Protein AF-A0A6J1R2E7-F1 (afdb_monomer_lite)

Organism: NCBI:txid300111

Radius of gyration: 24.72 Å; chains: 1; bounding box: 49×36×79 Å

Sequence (162 aa):
MMVRMIGDEFLMEERDRKYYAVFDTAPTGHTLRLLSFPQVVEKELGKLMRLKMKISPFITQISSLLGLTDFNVDTFFNKMEEMLAVIRQVNEQFRNPQQMTFICVCIAEFLSLYETERLVQELTKYGIDTHNIIVNLLLFLKEGDTSCRLCLARHKIQDKYI

InterPro domains:
  IPR016300 Arsenical pump ATPase, ArsA/GET3 [PTHR10803] (20-162)
  IPR025723 ArsA/GET3, Anion-transporting ATPase-like domain [PF02374] (20-162)
  IPR027417 P-loop containing nucleoside triphosphate hydrolase [G3DSA:3.40.50.300] (3-162)
  IPR027417 P-loop containing nucleoside triphosphate hydrolase [SSF52540] (13-159)

Secondary structure (DSSP, 8-state):
--EEEEES-----SSS----EEEEE--HHHHHHHHHHHHHHHHHHHHHHHHHHHHHHHHHHHHHHHT-TT--HHHHHHHHHHHHHHHHHHHHHHH-TTTEEEEEEEESSHHHHHHHHHHHHHHHHHT----EEEEESPPPPPTT--S-HHHHHHHHHHHTT-

Structure (mmCIF, N/CA/C/O backbone):
data_AF-A0A6J1R2E7-F1
#
_entry.id   AF-A0A6J1R2E7-F1
#
loop_
_atom_site.group_PDB
_atom_site.id
_atom_site.type_symbol
_atom_site.label_atom_id
_atom_site.label_alt_id
_atom_site.label_comp_id
_atom_site.label_asym_id
_atom_site.label_entity_id
_atom_site.label_seq_id
_atom_site.pdbx_PDB_ins_code
_atom_site.Cartn_x
_atom_site.Cartn_y
_atom_site.Cartn_z
_atom_site.occupancy
_atom_site.B_iso_or_equiv
_atom_site.auth_seq_id
_atom_site.auth_comp_id
_atom_site.auth_asym_id
_atom_site.auth_atom_id
_atom_site.pdbx_PDB_model_num
ATOM 1 N N . MET A 1 1 ? 4.291 8.103 -9.315 1.00 47.12 1 MET A N 1
ATOM 2 C CA . MET A 1 1 ? 4.084 6.812 -8.633 1.00 47.12 1 MET A CA 1
ATOM 3 C C . MET A 1 1 ? 2.611 6.715 -8.283 1.00 47.12 1 MET A C 1
ATOM 5 O O . MET A 1 1 ? 2.115 7.588 -7.582 1.00 47.12 1 MET A O 1
ATOM 9 N N . MET A 1 2 ? 1.912 5.757 -8.880 1.00 47.69 2 MET A N 1
ATOM 10 C CA . MET A 1 2 ? 0.481 5.519 -8.667 1.00 47.69 2 MET A CA 1
ATOM 11 C C . MET A 1 2 ? 0.379 4.255 -7.823 1.00 47.69 2 MET A C 1
ATOM 13 O O . MET A 1 2 ? 1.191 3.352 -7.987 1.00 47.69 2 MET A O 1
ATOM 17 N N . VAL A 1 3 ? -0.533 4.198 -6.870 1.00 53.06 3 VAL A N 1
ATOM 18 C CA . VAL A 1 3 ? -0.539 3.123 -5.879 1.00 53.06 3 VAL A CA 1
ATOM 19 C C . VAL A 1 3 ? -1.946 2.567 -5.811 1.00 53.06 3 VAL A C 1
ATOM 21 O O . VAL A 1 3 ? -2.872 3.314 -5.499 1.00 53.06 3 VAL A O 1
ATOM 24 N N . ARG A 1 4 ? -2.106 1.275 -6.123 1.00 54.06 4 ARG A N 1
ATOM 25 C CA . ARG A 1 4 ? -3.419 0.633 -6.211 1.00 54.06 4 ARG A CA 1
ATOM 26 C C . ARG A 1 4 ? -3.596 -0.399 -5.108 1.00 54.06 4 ARG A C 1
ATOM 28 O O . ARG A 1 4 ? -2.792 -1.312 -4.950 1.00 54.06 4 ARG A O 1
ATOM 35 N N . MET A 1 5 ? -4.685 -0.253 -4.374 1.00 55.66 5 MET A N 1
ATOM 36 C CA . MET A 1 5 ? -5.155 -1.200 -3.375 1.00 55.66 5 MET A CA 1
ATOM 37 C C . MET A 1 5 ? -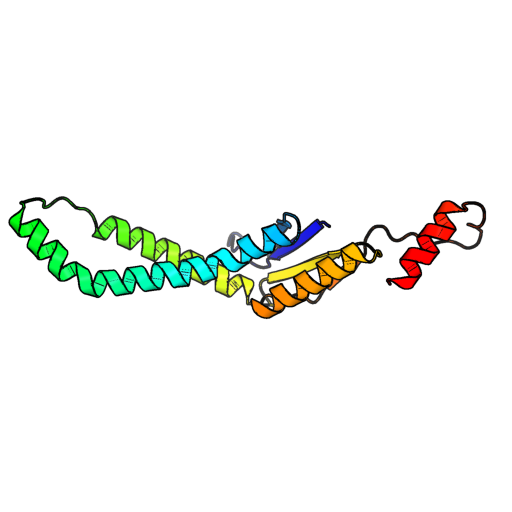6.242 -2.060 -4.014 1.00 55.66 5 MET A C 1
ATOM 39 O O . MET A 1 5 ? -7.155 -1.509 -4.629 1.00 55.66 5 MET A O 1
ATOM 43 N N . ILE A 1 6 ? -6.174 -3.380 -3.874 1.00 56.22 6 ILE A N 1
ATOM 44 C CA . ILE A 1 6 ? -7.275 -4.265 -4.265 1.00 56.22 6 ILE A CA 1
ATOM 45 C C . ILE A 1 6 ? -7.851 -4.867 -2.984 1.00 56.22 6 ILE A C 1
ATOM 47 O O . ILE A 1 6 ? -7.145 -5.557 -2.253 1.00 56.22 6 ILE A O 1
ATOM 51 N N . GLY A 1 7 ? -9.115 -4.557 -2.700 1.00 53.47 7 GLY A N 1
ATOM 52 C CA . GLY A 1 7 ? -9.905 -5.188 -1.644 1.00 53.47 7 GLY A CA 1
ATOM 53 C C . GLY A 1 7 ? -10.850 -6.234 -2.243 1.00 53.47 7 GLY A C 1
ATOM 54 O O . GLY A 1 7 ? -11.539 -5.954 -3.225 1.00 53.47 7 GLY A O 1
ATOM 55 N N . ASP A 1 8 ? -10.860 -7.426 -1.659 1.00 44.56 8 ASP A N 1
ATOM 56 C CA . ASP A 1 8 ? -11.649 -8.607 -2.036 1.00 44.56 8 ASP A CA 1
ATOM 57 C C . ASP A 1 8 ? -13.083 -8.555 -1.480 1.00 44.56 8 ASP A C 1
ATOM 59 O O . ASP A 1 8 ? -13.986 -9.119 -2.080 1.00 44.56 8 ASP A O 1
ATOM 63 N N . GLU A 1 9 ? -13.365 -7.836 -0.386 1.00 45.44 9 GLU A N 1
ATOM 64 C CA . GLU A 1 9 ? -14.704 -7.907 0.223 1.00 45.44 9 GLU A CA 1
ATOM 65 C C . GLU A 1 9 ? -15.277 -6.549 0.634 1.00 45.44 9 GLU A C 1
ATOM 67 O O . GLU A 1 9 ? -15.155 -6.094 1.771 1.00 45.44 9 GLU A O 1
ATOM 72 N N . PHE A 1 10 ? -16.018 -5.937 -0.292 1.00 43.53 10 PHE A N 1
ATOM 73 C CA . PHE A 1 10 ? -17.200 -5.163 0.079 1.00 43.53 10 PHE A CA 1
ATOM 74 C C . PHE A 1 10 ? -18.397 -6.113 -0.050 1.00 43.53 10 PHE A C 1
ATOM 76 O O . PHE A 1 10 ? -18.877 -6.366 -1.155 1.00 43.53 10 PHE A O 1
ATOM 83 N N . LEU A 1 11 ? -18.842 -6.693 1.068 1.00 39.34 11 LEU A N 1
ATOM 84 C CA . LEU A 1 11 ? -20.030 -7.550 1.125 1.00 39.34 11 LEU A CA 1
ATOM 85 C C . LEU A 1 11 ? -21.286 -6.716 0.818 1.00 39.34 11 LEU A C 1
ATOM 87 O O . LEU A 1 11 ? -21.959 -6.210 1.710 1.00 39.34 11 LEU A O 1
ATOM 91 N N . MET A 1 12 ? -21.596 -6.558 -0.466 1.00 40.69 12 MET A N 1
ATOM 92 C CA . MET A 1 12 ? -22.953 -6.304 -0.939 1.00 40.69 12 MET A CA 1
ATOM 93 C C . MET A 1 12 ? -23.553 -7.674 -1.242 1.00 40.69 12 MET A C 1
ATOM 95 O O . MET A 1 12 ? -23.411 -8.206 -2.342 1.00 40.69 12 MET A O 1
ATOM 99 N N . GLU A 1 13 ? -24.155 -8.285 -0.224 1.00 42.19 13 GLU A N 1
ATOM 100 C CA . GLU A 1 13 ? -24.816 -9.587 -0.315 1.00 42.19 13 GLU A CA 1
ATOM 101 C C . GLU A 1 13 ? -26.181 -9.436 -1.010 1.00 42.19 13 GLU A C 1
ATOM 103 O O . GLU A 1 13 ? -27.245 -9.632 -0.437 1.00 42.19 13 GLU A O 1
ATOM 108 N N . GLU A 1 14 ? -26.151 -9.060 -2.286 1.00 46.69 14 GLU A N 1
ATOM 109 C CA . GLU A 1 14 ? -27.268 -9.239 -3.204 1.00 46.69 14 GLU A CA 1
ATOM 110 C C . GLU A 1 14 ? -26.770 -10.073 -4.390 1.00 46.69 14 GLU A C 1
ATOM 112 O O . GLU A 1 14 ? -26.211 -9.559 -5.355 1.00 46.69 14 GLU A O 1
ATOM 117 N N . ARG A 1 15 ? -27.060 -11.383 -4.329 1.00 49.09 15 ARG A N 1
ATOM 118 C CA . ARG A 1 15 ? -26.990 -12.361 -5.437 1.00 49.09 15 ARG A CA 1
ATOM 119 C C . ARG A 1 15 ? -25.594 -12.883 -5.804 1.00 49.09 15 ARG A C 1
ATOM 121 O O . ARG A 1 15 ? -25.074 -12.508 -6.845 1.00 49.09 15 ARG A O 1
ATOM 128 N N . ASP A 1 16 ? -25.057 -13.823 -5.022 1.00 59.75 16 ASP A N 1
ATOM 129 C CA . ASP A 1 16 ? -24.109 -14.887 -5.449 1.00 59.75 16 ASP A CA 1
ATOM 130 C C . ASP A 1 16 ? -22.945 -14.463 -6.388 1.00 59.75 16 ASP A C 1
ATOM 132 O O . ASP A 1 16 ? -22.463 -15.224 -7.228 1.00 59.75 16 ASP A O 1
ATOM 136 N N . ARG A 1 17 ? -22.504 -13.204 -6.294 1.00 58.09 17 ARG A N 1
ATOM 137 C CA . ARG A 1 17 ? -21.493 -12.577 -7.149 1.00 58.09 17 ARG A CA 1
ATOM 138 C C . ARG A 1 17 ? -20.426 -11.980 -6.252 1.00 58.09 17 ARG A C 1
ATOM 140 O O . ARG A 1 17 ? -20.728 -11.191 -5.363 1.00 58.09 17 ARG A O 1
ATOM 147 N N . LYS A 1 18 ? -19.173 -12.346 -6.509 1.00 62.03 18 LYS A N 1
ATOM 148 C CA . LYS A 1 18 ? -18.010 -11.732 -5.865 1.00 62.03 18 LYS A CA 1
ATOM 149 C C . LYS A 1 18 ? -17.700 -10.408 -6.557 1.00 62.03 18 LYS A C 1
ATOM 151 O O . LYS A 1 18 ? -17.580 -10.372 -7.784 1.00 62.03 18 LYS A O 1
ATOM 156 N N . TYR A 1 19 ? -17.583 -9.338 -5.780 1.00 69.31 19 TYR A N 1
ATOM 157 C CA . TYR A 1 19 ? -17.246 -8.003 -6.265 1.00 69.31 19 TYR A CA 1
ATOM 158 C C . TYR A 1 19 ? -15.899 -7.580 -5.690 1.00 69.31 19 TYR A C 1
ATOM 160 O O . TYR A 1 19 ? -15.711 -7.609 -4.481 1.00 69.31 19 TYR A O 1
ATOM 168 N N . TYR A 1 20 ? -14.997 -7.136 -6.561 1.00 76.62 20 TYR A N 1
ATOM 169 C CA . TYR A 1 20 ? -13.688 -6.616 -6.175 1.00 76.62 20 TYR A CA 1
ATOM 170 C C . TYR A 1 20 ? -13.706 -5.091 -6.211 1.00 76.62 20 TYR A C 1
ATOM 172 O O . TYR A 1 20 ? -14.164 -4.493 -7.190 1.00 76.62 20 TYR A O 1
ATOM 180 N N . ALA A 1 21 ? -13.171 -4.458 -5.170 1.00 79.88 21 ALA A N 1
ATOM 181 C CA . ALA A 1 21 ? -12.983 -3.016 -5.120 1.00 79.88 21 ALA A CA 1
ATOM 182 C C . ALA A 1 21 ? -11.513 -2.673 -5.387 1.00 79.88 21 ALA A C 1
ATOM 184 O O . ALA A 1 21 ? -10.610 -3.201 -4.739 1.00 79.88 21 ALA A O 1
ATOM 185 N N . VAL A 1 22 ? -11.262 -1.760 -6.329 1.00 82.44 22 VAL A N 1
ATOM 186 C CA . VAL A 1 22 ? -9.914 -1.245 -6.610 1.00 82.44 22 VAL A CA 1
ATOM 187 C C . VAL A 1 22 ? -9.850 0.213 -6.182 1.00 82.44 22 VAL A C 1
ATOM 189 O O . VAL A 1 22 ? -10.546 1.058 -6.743 1.00 82.44 22 VAL A O 1
ATOM 192 N N . PHE A 1 23 ? -8.997 0.510 -5.207 1.00 81.50 23 PHE A N 1
ATOM 193 C CA . PHE A 1 23 ? -8.762 1.864 -4.725 1.00 81.50 23 PHE A CA 1
ATOM 194 C C . PHE A 1 23 ? -7.477 2.418 -5.327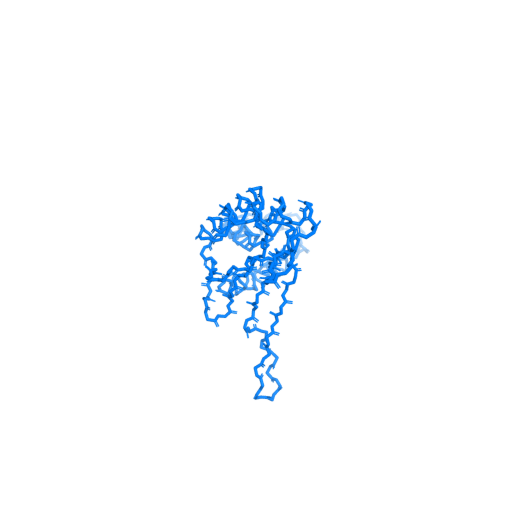 1.00 81.50 23 PHE A C 1
ATOM 196 O O . PHE A 1 23 ? -6.397 1.850 -5.164 1.00 81.50 23 PHE A O 1
ATOM 203 N N . ASP A 1 24 ? -7.592 3.556 -5.998 1.00 82.62 24 ASP A N 1
ATOM 204 C CA . ASP A 1 24 ? -6.450 4.332 -6.461 1.00 82.62 24 ASP A CA 1
ATOM 205 C C . ASP A 1 24 ? -6.076 5.361 -5.392 1.00 82.62 24 ASP A C 1
ATOM 207 O O . ASP A 1 24 ? -6.889 6.203 -5.008 1.00 82.62 24 ASP A O 1
ATOM 211 N N . THR A 1 25 ? -4.871 5.245 -4.843 1.00 76.62 25 THR A N 1
ATOM 212 C CA . THR A 1 25 ? -4.442 6.042 -3.690 1.00 76.62 25 THR A CA 1
ATOM 213 C C . THR A 1 25 ? -3.483 7.166 -4.089 1.00 76.62 25 THR A C 1
ATOM 215 O O . THR A 1 25 ? -2.843 7.144 -5.142 1.00 76.62 25 THR A O 1
ATOM 218 N N . ALA A 1 26 ? -3.366 8.154 -3.200 1.00 71.19 26 ALA A N 1
ATOM 219 C CA . ALA A 1 26 ? -2.373 9.225 -3.241 1.00 71.19 26 ALA A CA 1
ATOM 220 C C . ALA A 1 26 ? -0.912 8.692 -3.290 1.00 71.19 26 ALA A C 1
ATOM 222 O O . ALA A 1 26 ? -0.663 7.505 -3.077 1.00 71.19 26 ALA A O 1
ATOM 223 N N . PRO A 1 27 ? 0.103 9.545 -3.542 1.00 70.25 27 PRO A N 1
ATOM 224 C CA . PRO A 1 27 ? 1.505 9.126 -3.468 1.00 70.25 27 PRO A CA 1
ATOM 225 C C . PRO A 1 27 ? 1.893 8.564 -2.084 1.00 70.25 27 PRO A C 1
ATOM 227 O O . PRO A 1 27 ? 1.327 8.935 -1.051 1.00 70.25 27 PRO A O 1
ATOM 230 N N . THR A 1 28 ? 2.907 7.693 -2.077 1.00 66.31 28 THR A N 1
ATOM 231 C CA . THR A 1 28 ? 3.366 6.831 -0.963 1.00 66.31 28 THR A CA 1
ATOM 232 C C . THR A 1 28 ? 3.203 7.393 0.445 1.00 66.31 28 THR A C 1
ATOM 234 O O . THR A 1 28 ? 2.553 6.775 1.289 1.00 66.31 28 THR A O 1
ATOM 237 N N . GLY A 1 29 ? 3.781 8.562 0.726 1.00 64.62 29 GLY A N 1
ATOM 238 C CA . GLY A 1 29 ? 3.803 9.125 2.079 1.00 64.62 29 GLY A CA 1
ATOM 239 C C . GLY A 1 29 ? 2.426 9.499 2.641 1.00 64.62 29 GLY A C 1
ATOM 240 O O . GLY A 1 29 ? 2.250 9.514 3.859 1.00 64.62 29 GLY A O 1
ATOM 241 N N . HIS A 1 30 ? 1.448 9.796 1.783 1.00 69.75 30 HIS A N 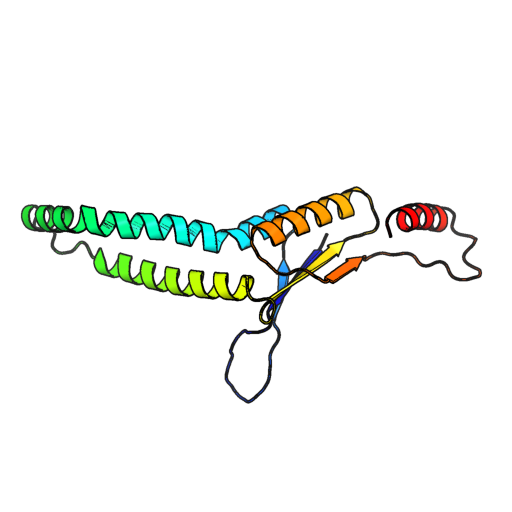1
ATOM 242 C CA . HIS A 1 30 ? 0.083 10.112 2.208 1.00 69.75 30 HIS A CA 1
ATOM 243 C C . HIS A 1 30 ? -0.750 8.844 2.411 1.00 69.75 30 HIS A C 1
ATOM 245 O O . HIS A 1 30 ? -1.490 8.756 3.391 1.00 69.75 30 HIS A O 1
ATOM 251 N N . THR A 1 31 ? -0.568 7.837 1.556 1.00 71.00 31 THR A N 1
ATOM 252 C CA . THR A 1 31 ? -1.271 6.550 1.663 1.00 71.00 31 THR A CA 1
ATOM 253 C C . THR A 1 31 ? -0.926 5.815 2.954 1.00 71.00 31 THR A C 1
ATOM 255 O O . THR A 1 31 ? -1.818 5.318 3.635 1.00 71.00 31 THR A O 1
ATOM 258 N N . LEU A 1 32 ? 0.340 5.836 3.377 1.00 68.31 32 LEU A N 1
ATOM 259 C CA . LEU A 1 32 ? 0.755 5.203 4.635 1.00 68.31 32 LEU A CA 1
ATOM 260 C C . LEU A 1 32 ? 0.120 5.840 5.883 1.00 68.31 32 LEU A C 1
ATOM 262 O O . LEU A 1 32 ? -0.188 5.143 6.850 1.00 68.31 32 LEU A O 1
ATOM 266 N N . ARG A 1 33 ? -0.132 7.156 5.875 1.00 69.56 33 ARG A N 1
ATOM 267 C CA . ARG A 1 33 ? -0.845 7.818 6.985 1.00 69.56 33 ARG A CA 1
ATOM 268 C C . ARG A 1 33 ? -2.306 7.395 7.048 1.00 69.56 33 ARG A C 1
ATOM 270 O O . ARG A 1 33 ? -2.834 7.218 8.137 1.00 69.56 33 ARG A O 1
ATOM 277 N N . LEU A 1 34 ? -2.941 7.218 5.892 1.00 71.88 34 LEU A N 1
ATOM 278 C CA . LEU A 1 34 ? -4.317 6.736 5.817 1.00 71.88 34 LEU A CA 1
ATOM 279 C C . LEU A 1 34 ? -4.425 5.284 6.305 1.00 71.88 34 LEU A C 1
ATOM 281 O O . LEU A 1 34 ? -5.328 4.964 7.068 1.00 71.88 34 LEU A O 1
ATOM 285 N N . LEU A 1 35 ? -3.477 4.425 5.924 1.00 73.06 35 LEU A N 1
ATOM 286 C CA . LEU A 1 35 ? -3.460 3.009 6.312 1.00 73.06 35 LEU A CA 1
ATOM 287 C C . LEU A 1 35 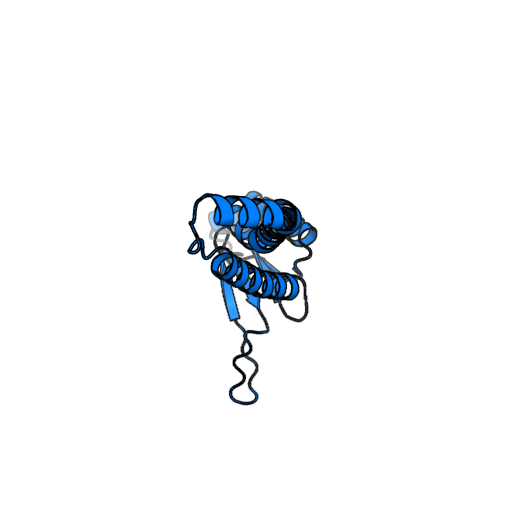? -3.133 2.775 7.792 1.00 73.06 35 LEU A C 1
ATOM 289 O O . LEU A 1 35 ? -3.618 1.822 8.393 1.00 73.06 35 LEU A O 1
ATOM 293 N N . SER A 1 36 ? -2.328 3.648 8.398 1.00 74.44 36 SER A N 1
ATOM 294 C CA . SER A 1 36 ? -2.011 3.590 9.833 1.00 74.44 36 SER A CA 1
ATOM 295 C C . SER A 1 36 ? -3.077 4.242 10.718 1.00 74.44 36 SER A C 1
ATOM 297 O O . SER A 1 36 ? -3.105 4.008 11.929 1.00 74.44 36 SER A O 1
ATOM 299 N N . PHE A 1 37 ? -3.980 5.031 10.130 1.00 79.75 37 PHE A N 1
ATOM 300 C CA . PHE A 1 37 ? -5.013 5.763 10.854 1.00 79.75 37 PHE A CA 1
ATOM 301 C C . PHE A 1 37 ? -5.918 4.863 11.715 1.00 79.75 37 PHE A C 1
ATOM 303 O O . PHE A 1 37 ? -6.068 5.187 12.896 1.00 79.75 37 PHE A O 1
ATOM 310 N N . PRO A 1 38 ? -6.446 3.718 11.227 1.00 79.25 38 PRO A N 1
ATOM 311 C CA . PRO A 1 38 ? -7.267 2.822 12.043 1.00 79.25 38 PRO A CA 1
ATOM 312 C C . PRO A 1 38 ? -6.582 2.397 13.348 1.00 79.25 38 PRO A C 1
ATOM 314 O O . PRO A 1 38 ? -7.168 2.495 14.422 1.00 79.25 38 PRO A O 1
ATOM 317 N N . GLN A 1 39 ? -5.304 2.013 13.277 1.00 78.38 39 GLN A N 1
ATOM 318 C CA . GLN A 1 39 ? -4.527 1.548 14.432 1.00 78.38 39 GLN A CA 1
ATOM 319 C C . GLN A 1 39 ? -4.262 2.667 15.442 1.00 78.38 39 GLN A C 1
ATOM 321 O O . GLN A 1 39 ? -4.331 2.457 16.656 1.00 78.38 39 GLN A O 1
ATOM 326 N N . VAL A 1 40 ? -3.947 3.867 14.946 1.00 83.44 40 VAL A N 1
ATOM 327 C CA . VAL A 1 40 ? -3.716 5.042 15.795 1.00 83.44 40 VAL A CA 1
ATOM 328 C C . VAL A 1 40 ? -5.005 5.427 16.515 1.00 83.44 40 VAL A C 1
ATOM 330 O O . VAL A 1 40 ? -4.996 5.607 17.733 1.00 83.44 40 VAL A O 1
ATOM 333 N N . VAL A 1 41 ? -6.122 5.497 15.790 1.00 84.31 41 VAL A N 1
ATOM 334 C CA . VAL A 1 41 ? -7.423 5.856 16.362 1.00 84.31 41 VAL A CA 1
ATOM 335 C C . VAL A 1 41 ? -7.903 4.804 17.356 1.00 84.31 41 VAL A C 1
ATOM 337 O O . VAL A 1 41 ? -8.348 5.169 18.442 1.00 84.31 41 VAL A O 1
ATOM 340 N N . GLU A 1 42 ? -7.746 3.514 17.049 1.00 82.06 42 GLU A N 1
ATOM 341 C CA . GLU A 1 42 ? -8.078 2.429 17.974 1.00 82.06 42 GLU A CA 1
ATOM 342 C C . GLU A 1 42 ? -7.308 2.561 19.296 1.00 82.06 42 GLU A C 1
ATOM 344 O O . GLU A 1 42 ? -7.890 2.469 20.382 1.00 82.06 42 GLU A O 1
ATOM 349 N N . LYS A 1 43 ? -6.000 2.830 19.222 1.00 85.25 43 LYS A N 1
ATOM 350 C CA . LYS A 1 43 ? -5.148 2.990 20.403 1.00 85.25 43 LYS A CA 1
ATOM 351 C C . LYS A 1 43 ? -5.553 4.198 21.247 1.00 85.25 43 LYS A C 1
ATOM 353 O O . LYS A 1 43 ? -5.612 4.086 22.473 1.00 85.25 43 LYS A O 1
ATOM 358 N N . GLU A 1 44 ? -5.799 5.347 20.623 1.00 86.56 44 GLU A N 1
ATOM 359 C CA . GLU A 1 44 ? -6.128 6.581 21.344 1.00 86.56 44 GLU A CA 1
ATOM 360 C C . GLU A 1 44 ? -7.549 6.549 21.926 1.00 86.56 44 GLU A C 1
ATOM 362 O O . GLU A 1 44 ? -7.733 6.855 23.108 1.00 86.56 44 GLU A O 1
ATOM 367 N N . LEU A 1 45 ? -8.545 6.074 21.172 1.00 82.75 45 LEU A N 1
ATOM 368 C CA . LEU A 1 45 ? -9.903 5.907 21.697 1.00 82.75 45 LEU A CA 1
ATOM 369 C C . LEU A 1 45 ? -9.975 4.820 22.769 1.00 82.75 45 LEU A C 1
ATOM 371 O O . LEU A 1 45 ? -10.636 5.013 23.787 1.00 82.75 45 LEU A O 1
ATOM 375 N N . GLY A 1 46 ? -9.228 3.724 22.619 1.00 81.94 46 GLY A N 1
ATOM 376 C CA . GLY A 1 46 ? -9.132 2.691 23.650 1.00 81.94 46 GLY A CA 1
ATOM 377 C C . GLY A 1 46 ? -8.599 3.227 24.985 1.00 81.94 46 GLY A C 1
ATOM 378 O O . GLY A 1 46 ? -9.078 2.836 26.052 1.00 81.94 46 GLY A O 1
ATOM 379 N N . LYS A 1 47 ? -7.647 4.171 24.963 1.00 86.25 47 LYS A N 1
ATOM 380 C CA . LYS A 1 47 ? -7.189 4.865 26.181 1.00 86.25 47 LYS A CA 1
ATOM 381 C C . LYS A 1 47 ? -8.275 5.768 26.763 1.00 86.25 47 LYS A C 1
ATOM 383 O O . LYS A 1 47 ? -8.464 5.761 27.980 1.00 86.25 47 LYS A O 1
ATOM 388 N N . LEU A 1 48 ? -8.993 6.512 25.921 1.00 84.00 48 LEU A N 1
ATOM 389 C CA . LEU A 1 48 ? -10.075 7.397 26.356 1.00 84.00 48 LEU A CA 1
ATOM 390 C C . LEU A 1 48 ? -11.217 6.611 27.019 1.00 84.00 48 LEU A C 1
ATOM 392 O O . LEU A 1 48 ? -11.703 7.002 28.079 1.00 84.00 48 LEU A O 1
ATOM 396 N N . MET A 1 49 ? -11.575 5.448 26.470 1.00 80.06 49 MET A N 1
ATOM 397 C CA . MET A 1 49 ? -12.550 4.539 27.082 1.00 80.06 49 MET A CA 1
ATOM 398 C C . MET A 1 49 ? -12.088 4.019 28.450 1.00 80.06 49 MET A C 1
ATOM 400 O O . MET A 1 49 ? -12.872 3.954 29.395 1.00 80.06 49 MET A O 1
ATOM 404 N N . ARG A 1 50 ? -10.799 3.696 28.613 1.00 81.56 50 ARG A N 1
ATOM 405 C CA . ARG A 1 50 ? -10.250 3.318 29.930 1.00 81.56 50 ARG A CA 1
ATOM 406 C C . ARG A 1 50 ? -10.289 4.476 30.925 1.00 81.56 50 ARG A C 1
ATOM 408 O O . ARG A 1 50 ? -10.480 4.249 32.118 1.00 81.56 50 ARG A O 1
ATOM 415 N N . LEU A 1 51 ? -10.113 5.707 30.447 1.00 83.12 51 LEU A N 1
ATOM 416 C CA . LEU A 1 51 ? -10.217 6.908 31.267 1.00 83.12 51 LEU A CA 1
ATOM 417 C C . LEU A 1 51 ? -11.669 7.168 31.707 1.00 83.12 51 LEU A C 1
ATOM 419 O O . LEU A 1 51 ? -11.884 7.491 32.875 1.00 83.12 51 LEU A O 1
ATOM 423 N N . LYS A 1 52 ? -12.665 6.923 30.839 1.00 76.19 52 LYS A N 1
ATOM 424 C CA . LYS A 1 52 ? -14.101 6.968 31.186 1.00 76.19 52 LYS A CA 1
ATOM 425 C C . LYS A 1 52 ? -14.399 6.137 32.430 1.00 76.19 52 LYS A C 1
ATOM 427 O O . LYS A 1 52 ? -15.033 6.648 33.346 1.00 76.19 52 LYS A O 1
ATOM 432 N N . MET A 1 53 ? -13.901 4.898 32.504 1.00 72.94 53 MET A N 1
ATOM 433 C CA . MET A 1 53 ? -14.164 4.024 33.659 1.00 72.94 53 MET A CA 1
ATOM 434 C C . MET A 1 53 ? -13.670 4.609 34.990 1.00 72.94 53 MET A C 1
ATOM 436 O O . MET A 1 53 ? -14.203 4.273 36.041 1.00 72.94 53 MET A O 1
ATOM 440 N N . LYS A 1 54 ? -12.681 5.510 34.957 1.00 80.69 54 LYS A N 1
ATOM 441 C CA . LYS A 1 54 ? -12.156 6.181 36.153 1.00 80.69 54 LYS A CA 1
ATOM 442 C C . LYS A 1 54 ? -12.865 7.497 36.466 1.00 80.69 54 LYS A C 1
ATOM 444 O O . LYS A 1 54 ? -12.980 7.854 37.632 1.00 80.69 54 LYS A O 1
ATOM 449 N N . ILE A 1 55 ? -13.315 8.220 35.441 1.00 79.38 55 ILE A N 1
ATOM 450 C CA . ILE A 1 55 ? -13.891 9.567 35.580 1.00 79.38 55 ILE A CA 1
ATOM 451 C C . ILE A 1 55 ? -15.425 9.530 35.705 1.00 79.38 55 ILE A C 1
ATOM 453 O O . ILE A 1 55 ? -16.015 10.426 36.305 1.00 79.38 55 ILE A O 1
ATOM 457 N N . SER A 1 56 ? -16.081 8.484 35.198 1.00 76.25 56 SER A N 1
ATOM 458 C CA . SER A 1 56 ? -17.543 8.341 35.224 1.00 76.25 56 SER A CA 1
ATOM 459 C C . SER A 1 56 ? -18.156 8.516 36.625 1.00 76.25 56 SER A C 1
ATOM 461 O O . SER A 1 56 ? -19.073 9.329 36.729 1.00 76.25 56 SER A O 1
ATOM 463 N N . PRO A 1 57 ? -17.633 7.898 37.709 1.00 78.00 57 PRO A N 1
ATOM 464 C CA . PRO A 1 57 ? -18.180 8.078 39.061 1.00 78.00 57 PRO A CA 1
ATOM 465 C C . PRO A 1 57 ? -18.063 9.513 39.595 1.00 78.00 57 PRO A C 1
ATOM 467 O O . PRO A 1 57 ? -18.843 9.930 40.444 1.00 78.00 57 PRO A O 1
ATOM 470 N N . PHE A 1 58 ? -17.074 10.267 39.114 1.00 82.44 58 PHE A N 1
ATOM 471 C CA . PHE A 1 58 ? -16.842 11.653 39.510 1.00 82.44 58 PHE A CA 1
ATOM 472 C C . PHE A 1 58 ? -17.771 12.615 38.758 1.00 82.44 58 PHE A C 1
ATOM 474 O O . PHE A 1 58 ? -18.335 13.529 39.356 1.00 82.44 58 PHE A O 1
ATOM 481 N N . ILE A 1 59 ? -17.985 12.376 37.458 1.00 76.88 59 ILE A N 1
ATOM 482 C CA . ILE A 1 59 ? -18.911 13.171 36.638 1.00 76.88 59 ILE A CA 1
ATOM 483 C C . ILE A 1 59 ? -20.348 13.016 37.133 1.00 76.88 59 ILE A C 1
ATOM 485 O O . ILE A 1 59 ? -21.040 14.023 37.256 1.00 76.88 59 ILE A O 1
ATOM 489 N N . THR A 1 60 ? -20.797 11.799 37.456 1.00 73.56 60 THR A N 1
ATOM 490 C CA . THR A 1 60 ? -22.153 11.583 37.991 1.00 73.56 60 THR A CA 1
ATOM 491 C C . THR A 1 60 ? -22.359 12.289 39.329 1.00 73.56 60 THR A C 1
ATOM 493 O O . THR A 1 60 ? -23.407 12.898 39.537 1.00 73.56 60 THR A O 1
ATOM 496 N N . GLN A 1 61 ? -21.348 12.308 40.203 1.00 78.75 61 GLN A N 1
ATOM 497 C CA . GLN A 1 61 ? -21.405 13.062 41.460 1.00 78.75 61 GLN A CA 1
ATOM 498 C C . GLN A 1 61 ? -21.487 14.579 41.232 1.00 78.75 61 GLN A C 1
ATOM 500 O O . GLN A 1 61 ? -22.346 15.238 41.814 1.00 78.75 61 GLN A O 1
ATOM 505 N N . ILE A 1 62 ? -20.661 15.144 40.348 1.00 81.31 62 ILE A N 1
ATOM 506 C CA . ILE A 1 62 ? -20.689 16.587 40.052 1.00 81.31 62 ILE A CA 1
ATOM 507 C C . ILE A 1 62 ? -21.980 17.004 39.345 1.00 81.31 62 ILE A C 1
ATOM 509 O O . ILE A 1 62 ? -22.562 18.030 39.690 1.00 81.31 62 ILE A O 1
ATOM 513 N N . SER A 1 63 ? -22.447 16.211 38.381 1.00 73.56 63 SER A N 1
ATOM 514 C CA . SER A 1 63 ? -23.709 16.443 37.669 1.00 73.56 63 SER A CA 1
ATOM 515 C C . SER A 1 63 ? -24.892 16.473 38.641 1.00 73.56 63 SER A C 1
ATOM 517 O O . SER A 1 63 ? -25.715 17.387 38.564 1.00 73.56 63 SER A O 1
ATOM 519 N N . SER A 1 64 ? -24.917 15.559 39.622 1.00 74.62 64 SER A N 1
ATOM 520 C CA . SER A 1 64 ? -25.942 15.545 40.674 1.00 74.62 64 SER A CA 1
ATOM 521 C C . SER A 1 64 ? -25.906 16.785 41.576 1.00 74.62 64 SER A C 1
ATOM 523 O O . SER A 1 64 ? -26.951 17.245 42.026 1.00 74.62 64 SER A O 1
ATOM 525 N N . LEU A 1 65 ? -24.721 17.367 41.795 1.00 81.25 65 LEU A N 1
ATOM 526 C CA . LEU A 1 65 ? -24.526 18.534 42.659 1.00 81.25 65 LEU A CA 1
ATOM 527 C C . LEU A 1 65 ? -24.806 19.864 41.943 1.00 81.25 65 LEU A C 1
ATOM 529 O O . LEU A 1 65 ? -25.280 20.810 42.565 1.00 81.25 65 LEU A O 1
ATOM 533 N N . LEU A 1 66 ? -24.540 19.938 40.637 1.00 79.62 66 LEU A N 1
ATOM 534 C CA . LEU A 1 66 ? -24.812 21.121 39.815 1.00 79.62 66 LEU A CA 1
ATOM 535 C C . LEU A 1 66 ? -26.230 21.136 39.220 1.00 79.62 66 LEU A C 1
ATOM 537 O O . LEU A 1 66 ? -26.580 22.089 38.529 1.00 79.62 66 LEU A O 1
ATOM 541 N N . GLY A 1 67 ? -27.041 20.097 39.455 1.00 70.69 67 GLY A N 1
ATOM 542 C CA . GLY A 1 67 ? -28.386 19.975 38.876 1.00 70.69 67 GLY A CA 1
ATOM 543 C C . GLY A 1 67 ? -28.386 19.858 37.346 1.00 70.69 67 GLY A C 1
ATOM 544 O O . GLY A 1 67 ? -29.414 20.057 36.706 1.00 70.69 67 GLY A O 1
ATOM 545 N N . LEU A 1 68 ? -27.231 19.550 36.748 1.00 68.75 68 LEU A N 1
ATOM 546 C CA . LEU A 1 68 ? -27.042 19.419 35.306 1.00 68.75 68 LEU A CA 1
ATOM 547 C C . LEU A 1 68 ? -27.281 17.964 34.909 1.00 68.75 68 LEU A C 1
ATOM 549 O O . LEU A 1 68 ? -26.336 17.206 34.698 1.00 68.75 68 LEU A O 1
ATOM 553 N N . THR A 1 69 ? -28.549 17.570 34.828 1.00 58.97 69 THR A N 1
ATOM 554 C CA . THR A 1 69 ? -28.979 16.208 34.463 1.00 58.97 69 THR A CA 1
ATOM 555 C C . THR A 1 69 ? -28.813 15.880 32.976 1.00 58.97 69 THR A C 1
ATOM 557 O O . THR A 1 69 ? -29.037 14.742 32.586 1.00 58.97 69 THR A O 1
ATOM 560 N N . ASP A 1 70 ? -28.412 16.851 32.149 1.00 56.00 70 ASP A N 1
ATOM 561 C CA . ASP A 1 70 ? -28.546 16.779 30.685 1.00 56.00 70 ASP A CA 1
ATOM 562 C C . ASP A 1 70 ? -27.218 16.660 29.919 1.00 56.00 70 ASP A C 1
ATOM 564 O O . ASP A 1 70 ? -27.147 16.839 28.701 1.00 56.00 70 ASP A O 1
ATOM 568 N N . PHE A 1 71 ? -26.126 16.334 30.612 1.00 63.34 71 PHE A N 1
ATOM 569 C CA . PHE A 1 71 ? -24.890 15.972 29.926 1.00 63.34 71 PHE A CA 1
ATOM 570 C C . PHE A 1 71 ? -25.046 14.572 29.322 1.00 63.34 71 PHE A C 1
ATOM 572 O O . PHE A 1 71 ? -24.818 13.563 29.984 1.00 63.34 71 PHE A O 1
ATOM 579 N N . ASN A 1 72 ? -25.425 14.518 28.041 1.00 68.44 72 ASN A N 1
ATOM 580 C CA . ASN A 1 72 ? -25.655 13.290 27.276 1.00 68.44 72 ASN A CA 1
ATOM 581 C C . ASN A 1 72 ? -24.338 12.583 26.870 1.00 68.44 72 ASN A C 1
ATOM 583 O O . ASN A 1 72 ? -24.053 12.306 25.702 1.00 68.44 72 ASN A O 1
ATOM 587 N N . VAL A 1 73 ? -23.494 12.352 27.871 1.00 70.56 73 VAL A N 1
ATOM 588 C CA . VAL A 1 73 ? -22.153 11.772 27.786 1.00 70.56 73 VAL A CA 1
ATOM 589 C C . VAL A 1 73 ? -22.224 10.318 27.318 1.00 70.56 73 VAL A C 1
ATOM 591 O O . VAL A 1 73 ? -21.384 9.880 26.532 1.00 70.56 73 VAL A O 1
ATOM 594 N N . ASP A 1 74 ? -23.270 9.594 27.712 1.00 74.44 74 ASP A N 1
ATOM 595 C CA . ASP A 1 74 ? -23.480 8.205 27.307 1.00 74.44 74 ASP A CA 1
ATOM 596 C C . ASP A 1 74 ? -23.769 8.073 25.806 1.00 74.44 74 ASP A C 1
ATOM 598 O O . ASP A 1 74 ? -23.165 7.231 25.143 1.00 74.44 74 ASP A O 1
ATOM 602 N N . THR A 1 75 ? -24.582 8.962 25.218 1.00 79.00 75 THR A N 1
ATOM 603 C CA . THR A 1 75 ? -24.832 8.950 23.762 1.00 79.00 75 THR A CA 1
ATOM 604 C C . THR A 1 75 ? -23.565 9.257 22.958 1.00 79.00 75 THR A C 1
ATOM 606 O O . THR A 1 75 ? -23.336 8.653 21.909 1.00 79.00 75 THR A O 1
ATOM 609 N N . PHE A 1 76 ? -22.715 10.174 23.435 1.00 79.62 76 PHE A N 1
ATOM 610 C CA . PHE A 1 76 ? -21.421 10.451 22.802 1.00 79.62 76 PHE A CA 1
ATOM 611 C C . PHE A 1 76 ? -20.501 9.221 22.832 1.00 79.62 76 PHE A C 1
ATOM 613 O O . PHE A 1 76 ? -19.878 8.887 21.823 1.00 79.62 76 PHE A O 1
ATOM 620 N N . PHE A 1 77 ? -20.449 8.513 23.962 1.00 78.62 77 PHE A N 1
ATOM 621 C CA . PHE A 1 77 ? -19.621 7.318 24.097 1.00 78.62 77 PHE A CA 1
ATOM 622 C C . PHE A 1 77 ? -20.123 6.129 23.277 1.00 78.62 77 PHE A C 1
ATOM 624 O O . PHE A 1 77 ? -19.298 5.442 22.682 1.00 78.62 77 PHE A O 1
ATOM 631 N N . ASN A 1 78 ? -21.435 5.921 23.176 1.00 83.88 78 ASN A N 1
ATOM 632 C CA . ASN A 1 78 ? -21.990 4.841 22.356 1.00 83.88 78 ASN A CA 1
ATOM 633 C C . ASN A 1 78 ? -21.596 5.002 20.877 1.00 83.88 78 ASN A C 1
ATOM 635 O O . ASN A 1 78 ? -21.145 4.051 20.246 1.00 83.88 78 ASN A O 1
ATOM 639 N N . LYS A 1 79 ? -21.631 6.233 20.347 1.00 85.44 79 LYS A N 1
ATOM 640 C CA . LYS A 1 79 ? -21.139 6.522 18.986 1.00 85.44 79 LYS A CA 1
ATOM 641 C C . LYS A 1 79 ? -19.639 6.261 18.825 1.00 85.44 79 LYS A C 1
ATOM 643 O O . LYS A 1 79 ? -19.193 5.835 17.762 1.00 85.44 79 LYS A O 1
ATOM 648 N N . MET A 1 80 ? -18.842 6.530 19.863 1.00 83.00 80 MET A N 1
ATOM 649 C CA . MET A 1 80 ? -17.403 6.240 19.846 1.00 83.00 80 MET A CA 1
ATOM 650 C C . MET A 1 80 ? -17.133 4.729 19.816 1.00 83.00 80 MET A C 1
ATOM 652 O O . MET A 1 80 ? -16.207 4.297 19.131 1.00 83.00 80 MET A O 1
ATOM 656 N N . GLU A 1 81 ? -17.938 3.934 20.526 1.00 83.44 81 GLU A N 1
ATOM 657 C CA . GLU A 1 81 ? -17.870 2.467 20.504 1.00 83.44 81 GLU A CA 1
ATOM 658 C C . GLU A 1 81 ? -18.244 1.891 19.134 1.00 83.44 81 GLU A C 1
ATOM 660 O O . GLU A 1 81 ? -17.507 1.055 18.609 1.00 83.44 81 GLU A O 1
ATOM 665 N N . GLU A 1 82 ? -19.316 2.388 18.511 1.00 87.81 82 GLU A N 1
ATOM 666 C CA . GLU A 1 82 ? -19.707 2.005 17.146 1.00 87.81 82 GLU A CA 1
ATOM 667 C C . GLU A 1 82 ? -18.594 2.308 16.134 1.00 87.81 82 GLU A C 1
ATOM 669 O O . GLU A 1 82 ? -18.206 1.449 15.341 1.00 87.81 82 GLU A O 1
ATOM 674 N N . MET A 1 83 ? -18.016 3.512 16.195 1.00 85.31 83 MET A N 1
ATOM 675 C CA . MET A 1 83 ? -16.916 3.895 15.309 1.00 85.31 83 MET A CA 1
ATOM 676 C C . MET A 1 83 ? -15.681 3.007 15.518 1.00 85.31 83 MET A C 1
ATOM 678 O O . MET A 1 83 ? -15.036 2.611 14.548 1.00 85.31 83 MET A O 1
ATOM 682 N N . LEU A 1 84 ? -15.357 2.661 16.769 1.00 84.69 84 LEU A N 1
ATOM 683 C CA . LEU A 1 84 ? -14.261 1.742 17.081 1.00 84.69 84 LEU A CA 1
ATOM 684 C C . LEU A 1 84 ? -14.486 0.345 16.503 1.00 84.69 84 LEU A C 1
ATOM 686 O O . LEU A 1 84 ? -13.526 -0.271 16.043 1.00 84.69 84 LEU A O 1
ATOM 690 N N . ALA A 1 85 ? -15.724 -0.151 16.519 1.00 86.94 85 ALA A N 1
ATOM 691 C CA . ALA A 1 85 ? -16.059 -1.448 15.943 1.00 86.94 85 ALA A CA 1
ATOM 692 C C . ALA A 1 85 ? -15.786 -1.472 14.430 1.00 86.94 85 ALA A C 1
ATOM 694 O O . ALA A 1 85 ? -15.097 -2.371 13.950 1.00 86.94 85 ALA A O 1
ATOM 695 N N . VAL A 1 86 ? -16.221 -0.437 13.703 1.00 87.31 86 VAL A N 1
ATOM 696 C CA . VAL A 1 86 ? -15.946 -0.298 12.261 1.00 87.31 86 VAL A CA 1
ATOM 697 C C . VAL A 1 86 ? -14.443 -0.195 11.994 1.00 87.31 86 VAL A C 1
ATOM 699 O O . VAL A 1 86 ? -13.916 -0.854 11.103 1.00 87.31 86 VAL A O 1
ATOM 702 N N . ILE A 1 87 ? -13.722 0.597 12.792 1.00 85.06 87 ILE A N 1
ATOM 703 C CA . ILE A 1 87 ? -12.270 0.771 12.655 1.00 85.06 87 ILE A CA 1
ATOM 704 C C . ILE A 1 87 ? -11.520 -0.550 12.851 1.00 85.06 87 ILE A C 1
ATOM 706 O O . ILE A 1 87 ? -10.591 -0.840 12.095 1.00 85.06 87 ILE A O 1
ATOM 710 N N . ARG A 1 88 ? -11.919 -1.353 13.843 1.00 84.69 88 ARG A N 1
ATOM 711 C CA . ARG A 1 88 ? -11.339 -2.681 14.085 1.00 84.69 88 ARG A CA 1
ATOM 712 C C . ARG A 1 88 ? -11.575 -3.617 12.914 1.00 84.69 88 ARG A C 1
ATOM 714 O O . ARG A 1 88 ? -10.617 -4.213 12.437 1.00 84.69 88 ARG A O 1
ATOM 721 N N . GLN A 1 89 ? -12.807 -3.669 12.417 1.00 85.19 89 GLN A N 1
ATOM 722 C CA . GLN A 1 89 ? -13.160 -4.482 11.258 1.00 85.19 89 GLN A CA 1
ATOM 723 C C . GLN A 1 89 ? -12.312 -4.112 10.033 1.00 85.19 89 GLN A C 1
ATOM 725 O O . GLN A 1 89 ? -11.734 -4.985 9.394 1.00 85.19 89 GLN A O 1
ATOM 730 N N . VAL A 1 90 ? -12.167 -2.817 9.738 1.00 83.31 90 VAL A N 1
ATOM 731 C CA . VAL A 1 90 ? -11.330 -2.340 8.624 1.00 83.31 90 VAL A CA 1
ATOM 732 C C . VAL A 1 90 ? -9.856 -2.713 8.827 1.00 83.31 90 VAL A C 1
ATOM 734 O O . VAL A 1 90 ? -9.179 -3.123 7.888 1.00 83.31 90 VAL A O 1
ATOM 737 N N . ASN A 1 91 ? -9.339 -2.594 10.052 1.00 82.88 91 ASN A N 1
ATOM 738 C CA . ASN A 1 91 ? -7.954 -2.942 10.372 1.00 82.88 91 ASN A CA 1
ATOM 739 C C . ASN A 1 91 ? -7.689 -4.457 10.251 1.00 82.88 91 ASN A C 1
ATOM 741 O O . ASN A 1 91 ? -6.613 -4.854 9.808 1.00 82.88 91 ASN A O 1
ATOM 745 N N . GLU A 1 92 ? -8.659 -5.299 10.615 1.00 85.62 92 GLU A N 1
ATOM 746 C CA . GLU A 1 92 ? -8.600 -6.751 10.405 1.00 85.62 92 GLU A CA 1
ATOM 747 C C . GLU A 1 92 ? -8.608 -7.097 8.913 1.00 85.62 92 GLU A C 1
ATOM 749 O O . GLU A 1 92 ? -7.756 -7.864 8.466 1.00 85.62 92 GLU A O 1
ATOM 754 N N . GLN A 1 93 ? -9.487 -6.462 8.130 1.00 84.00 93 GLN A N 1
ATOM 755 C CA . GLN A 1 93 ? -9.547 -6.646 6.677 1.00 84.00 93 GLN A CA 1
ATOM 756 C C . GLN A 1 93 ? -8.233 -6.255 5.988 1.00 84.00 93 GLN A C 1
ATOM 758 O O . GLN A 1 93 ? -7.737 -7.007 5.153 1.00 84.00 93 GLN A O 1
ATOM 763 N N . PHE A 1 94 ? -7.612 -5.130 6.367 1.00 82.75 94 PHE A N 1
ATOM 764 C CA . PHE A 1 94 ? -6.323 -4.707 5.796 1.00 82.75 94 PHE A CA 1
ATOM 765 C C . PHE A 1 94 ? -5.156 -5.651 6.096 1.00 82.75 94 PHE A C 1
ATOM 767 O O . PHE A 1 94 ? -4.147 -5.617 5.394 1.00 82.75 94 PHE A O 1
ATOM 774 N N . ARG A 1 95 ? -5.264 -6.471 7.142 1.00 84.44 95 ARG A N 1
ATOM 775 C CA . ARG A 1 95 ? -4.227 -7.434 7.530 1.00 84.44 95 ARG A CA 1
ATOM 776 C C . ARG A 1 95 ? -4.488 -8.839 7.009 1.00 84.44 95 ARG A C 1
ATOM 778 O O . ARG A 1 95 ? -3.646 -9.709 7.213 1.00 84.44 95 ARG A O 1
ATOM 785 N N . ASN A 1 96 ? -5.638 -9.081 6.384 1.00 88.06 96 ASN A N 1
ATOM 786 C CA . ASN A 1 96 ? -5.997 -10.387 5.858 1.00 88.06 96 ASN A CA 1
ATOM 787 C C . ASN A 1 96 ? -5.575 -10.501 4.378 1.00 88.06 96 ASN A C 1
ATOM 789 O O . ASN A 1 96 ? -6.237 -9.913 3.521 1.00 88.06 96 ASN A O 1
ATOM 793 N N . PRO A 1 97 ? -4.544 -11.304 4.041 1.00 86.94 97 PRO A N 1
ATOM 794 C CA . PRO A 1 97 ? -4.060 -11.440 2.664 1.00 86.94 97 PRO A CA 1
ATOM 795 C C . PRO A 1 97 ? -5.085 -12.058 1.703 1.00 86.94 97 PRO A C 1
ATOM 797 O O . PRO A 1 97 ? -4.944 -11.934 0.492 1.00 86.94 97 PRO A O 1
ATOM 800 N N . GLN A 1 98 ? -6.106 -12.747 2.229 1.00 85.12 98 GLN A N 1
ATOM 801 C CA . GLN A 1 98 ? -7.202 -13.298 1.426 1.00 85.12 98 GLN A CA 1
ATOM 802 C C . GLN A 1 98 ? -8.290 -12.266 1.122 1.00 85.12 98 GLN A C 1
ATOM 804 O O . GLN A 1 98 ? -9.118 -12.520 0.261 1.00 85.12 98 GLN A O 1
ATOM 809 N N . GLN A 1 99 ? -8.318 -11.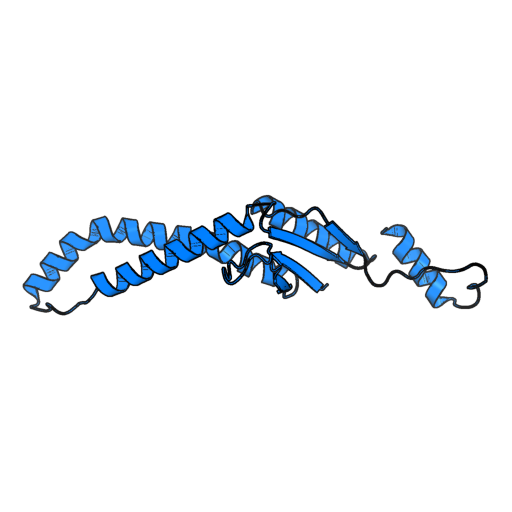140 1.840 1.00 83.19 99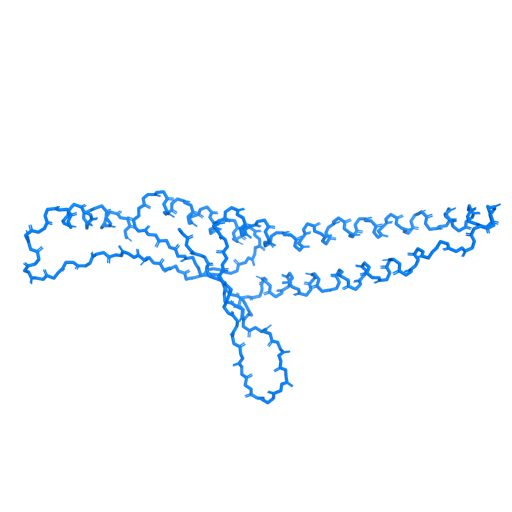 GLN A N 1
ATOM 810 C CA . GLN A 1 99 ? -9.322 -10.090 1.666 1.00 83.19 99 GLN A CA 1
ATOM 811 C C . GLN A 1 99 ? -8.748 -8.800 1.094 1.00 83.19 99 GLN A C 1
ATOM 813 O O . GLN A 1 99 ? -9.499 -7.967 0.600 1.00 83.19 99 GLN A O 1
ATOM 818 N N . MET A 1 100 ? -7.445 -8.563 1.200 1.00 85.62 100 MET A N 1
ATOM 819 C CA . MET A 1 100 ? -6.839 -7.333 0.717 1.00 85.62 100 MET A CA 1
ATOM 820 C C . MET A 1 100 ? -5.379 -7.568 0.358 1.00 85.62 100 MET A C 1
ATOM 822 O O . MET A 1 100 ? -4.631 -8.198 1.101 1.00 85.62 100 MET A O 1
ATOM 826 N N . THR A 1 101 ? -4.976 -7.025 -0.788 1.00 87.12 101 THR A N 1
ATOM 827 C CA . THR A 1 101 ? -3.576 -6.995 -1.206 1.00 87.12 101 THR A CA 1
ATOM 828 C C . THR A 1 101 ? -3.217 -5.629 -1.770 1.00 87.12 101 THR A C 1
ATOM 830 O O . THR A 1 101 ? -4.033 -4.915 -2.372 1.00 87.12 101 THR A O 1
ATOM 833 N N . PHE A 1 102 ? -1.964 -5.247 -1.568 1.00 88.50 102 PHE A N 1
ATOM 834 C CA . PHE A 1 102 ? -1.427 -3.978 -2.012 1.00 88.50 102 PHE A CA 1
ATOM 835 C C . PHE A 1 102 ? -0.515 -4.157 -3.227 1.00 88.50 102 PHE A C 1
ATOM 837 O O . PHE A 1 102 ? 0.473 -4.895 -3.173 1.00 88.50 102 PHE A O 1
ATOM 844 N N . ILE A 1 103 ? -0.816 -3.436 -4.313 1.00 90.75 103 ILE A N 1
ATOM 845 C CA . ILE A 1 103 ? -0.047 -3.488 -5.559 1.00 90.75 103 ILE A CA 1
ATOM 846 C C . ILE A 1 103 ? 0.741 -2.191 -5.737 1.00 90.75 103 ILE A C 1
ATOM 848 O O . ILE A 1 103 ? 0.192 -1.114 -6.001 1.00 90.75 103 ILE A O 1
ATOM 852 N N . CYS A 1 104 ? 2.061 -2.308 -5.632 1.00 90.25 104 CYS A N 1
ATOM 853 C CA . CYS A 1 104 ? 2.974 -1.193 -5.844 1.00 90.25 104 CYS A CA 1
ATOM 854 C C . CYS A 1 104 ? 3.184 -0.967 -7.346 1.00 90.25 104 CYS A C 1
ATOM 856 O O . CYS A 1 104 ? 3.531 -1.904 -8.061 1.00 90.25 104 CYS A O 1
ATOM 858 N N . VAL A 1 105 ? 3.028 0.270 -7.834 1.00 91.38 105 VAL A N 1
ATOM 859 C CA . VAL A 1 105 ? 3.370 0.621 -9.224 1.00 91.38 105 VAL A CA 1
ATOM 860 C C . VAL A 1 105 ? 4.516 1.621 -9.238 1.00 91.38 105 VAL A C 1
ATOM 862 O O . VAL A 1 105 ? 4.384 2.746 -8.753 1.00 91.38 105 VAL A O 1
ATOM 865 N N . CYS A 1 106 ? 5.631 1.228 -9.837 1.00 92.50 106 CYS A N 1
ATOM 866 C CA . CYS A 1 106 ? 6.842 2.032 -9.937 1.00 92.50 106 CYS A CA 1
ATOM 867 C C . CYS A 1 106 ? 7.280 2.197 -11.397 1.00 92.50 106 CYS A C 1
ATOM 869 O O . CYS A 1 106 ? 6.671 1.650 -12.314 1.00 92.50 106 CYS A O 1
ATOM 871 N N . ILE A 1 107 ? 8.312 3.001 -11.622 1.00 93.88 107 ILE A N 1
ATOM 872 C CA . ILE A 1 107 ? 9.027 3.082 -12.901 1.00 93.88 107 ILE A CA 1
ATOM 873 C C . ILE A 1 107 ? 10.474 2.638 -12.676 1.00 93.88 107 ILE A C 1
ATOM 875 O O . ILE A 1 107 ? 10.979 2.751 -11.558 1.00 93.88 107 ILE A O 1
ATOM 879 N N . ALA A 1 108 ? 11.146 2.160 -13.725 1.00 94.69 108 ALA A N 1
ATOM 880 C CA . ALA A 1 108 ? 12.542 1.713 -13.664 1.00 94.69 108 ALA A CA 1
ATOM 881 C C . ALA A 1 108 ? 13.530 2.898 -13.585 1.00 94.69 108 ALA A C 1
ATOM 883 O O . ALA A 1 108 ? 14.306 3.166 -14.501 1.00 94.69 108 ALA A O 1
ATOM 884 N N . GLU A 1 109 ? 13.458 3.643 -12.483 1.00 92.81 109 GLU A N 1
ATOM 885 C CA . GLU A 1 109 ? 14.338 4.755 -12.132 1.00 92.81 109 GLU A CA 1
ATOM 886 C C . GLU A 1 109 ? 14.674 4.695 -10.639 1.00 92.81 109 GLU A C 1
ATOM 888 O O . GLU A 1 109 ? 13.841 4.314 -9.814 1.00 92.81 109 GLU A O 1
ATOM 893 N N . PHE A 1 110 ? 15.882 5.135 -10.280 1.00 92.25 110 PHE A N 1
ATOM 894 C CA . PHE A 1 110 ? 16.414 5.032 -8.918 1.00 92.25 110 PHE A CA 1
ATOM 895 C C . PHE A 1 110 ? 15.457 5.538 -7.830 1.00 92.25 110 PHE A C 1
ATOM 897 O O . PHE A 1 110 ? 15.172 4.817 -6.877 1.00 92.25 110 PHE A O 1
ATOM 904 N N . LEU A 1 111 ? 14.949 6.767 -7.971 1.00 91.38 111 LEU A N 1
ATOM 905 C CA . LEU A 1 111 ? 14.118 7.378 -6.933 1.00 91.38 111 LEU A CA 1
ATOM 906 C C . LEU A 1 111 ? 12.781 6.642 -6.779 1.00 91.38 111 LEU A C 1
ATOM 908 O O . LEU A 1 111 ? 12.338 6.414 -5.657 1.00 91.38 111 LEU A O 1
ATOM 912 N N . SER A 1 112 ? 12.171 6.214 -7.891 1.00 91.06 112 SER A N 1
ATOM 913 C CA . SER A 1 112 ? 10.907 5.475 -7.846 1.00 91.06 112 SER A CA 1
ATOM 914 C C . SER A 1 112 ? 11.072 4.110 -7.187 1.00 91.06 112 SER A C 1
ATOM 916 O O . SER A 1 112 ? 10.176 3.695 -6.452 1.00 91.06 112 SER A O 1
ATOM 918 N N . LEU A 1 113 ? 12.185 3.414 -7.431 1.00 91.69 113 LEU A N 1
ATOM 919 C CA . LEU A 1 113 ? 12.478 2.147 -6.765 1.00 91.69 113 LEU A CA 1
ATOM 920 C C . LEU A 1 113 ? 12.741 2.342 -5.275 1.00 91.69 113 LEU A C 1
ATOM 922 O O . LEU A 1 113 ? 12.163 1.621 -4.471 1.00 91.69 113 LEU A O 1
ATOM 926 N N . TYR A 1 114 ? 13.530 3.350 -4.903 1.00 91.44 114 TYR A N 1
ATOM 927 C CA . TYR A 1 114 ? 13.812 3.663 -3.502 1.00 91.44 114 TYR A CA 1
ATOM 928 C C . TYR A 1 114 ? 12.537 3.993 -2.706 1.00 91.44 114 TYR A C 1
ATOM 930 O O . TYR A 1 114 ? 12.325 3.490 -1.602 1.00 91.44 114 TYR A O 1
ATOM 938 N N . GLU A 1 115 ? 11.640 4.805 -3.272 1.00 89.44 115 GLU A N 1
ATOM 939 C CA . GLU A 1 115 ? 10.353 5.101 -2.637 1.00 89.44 115 GLU A CA 1
ATOM 940 C C . GLU A 1 115 ? 9.448 3.867 -2.542 1.00 89.44 115 GLU A C 1
ATOM 942 O O . GLU A 1 115 ? 8.733 3.709 -1.550 1.00 89.44 115 GLU A O 1
ATOM 947 N N . THR A 1 116 ? 9.494 2.988 -3.547 1.00 90.50 116 THR A N 1
ATOM 948 C CA . THR A 1 116 ? 8.728 1.733 -3.562 1.00 90.50 116 THR A CA 1
ATOM 949 C C . THR A 1 116 ? 9.258 0.746 -2.528 1.00 90.50 116 THR A C 1
ATOM 951 O O . THR A 1 116 ? 8.470 0.153 -1.800 1.00 90.50 116 THR A O 1
ATOM 954 N N . GLU A 1 117 ? 10.576 0.612 -2.392 1.00 91.75 117 GLU A N 1
ATOM 955 C CA . GLU A 1 117 ? 11.204 -0.207 -1.355 1.00 91.75 117 GLU A CA 1
ATOM 956 C C . GLU A 1 117 ? 10.785 0.275 0.037 1.00 91.75 117 GLU A C 1
ATOM 958 O O . GLU A 1 117 ? 10.311 -0.510 0.860 1.00 91.75 117 GLU A O 1
ATOM 963 N N . ARG A 1 118 ? 10.881 1.586 0.289 1.00 90.50 118 ARG A N 1
ATOM 964 C CA . ARG A 1 118 ? 10.446 2.173 1.557 1.00 90.50 118 ARG A CA 1
ATOM 965 C C . ARG A 1 118 ? 8.957 1.930 1.813 1.00 90.50 118 ARG A C 1
ATOM 967 O O . ARG A 1 118 ? 8.582 1.646 2.946 1.00 90.50 118 ARG A O 1
ATOM 974 N N . LEU A 1 119 ? 8.111 2.021 0.785 1.00 88.56 119 LEU A N 1
ATOM 975 C CA . LEU A 1 119 ? 6.688 1.701 0.895 1.00 88.56 119 LEU A CA 1
ATOM 976 C C . LEU A 1 119 ? 6.472 0.241 1.305 1.00 88.56 119 LEU A C 1
ATOM 978 O O . LEU A 1 119 ? 5.734 -0.005 2.252 1.00 88.56 119 LEU A O 1
ATOM 982 N N . VAL A 1 120 ? 7.141 -0.706 0.643 1.00 91.12 120 VAL A N 1
ATOM 983 C CA . VAL A 1 120 ? 7.050 -2.140 0.964 1.00 91.12 120 VAL A CA 1
ATOM 984 C C . VAL A 1 120 ? 7.491 -2.405 2.404 1.00 91.12 120 VAL A C 1
ATOM 986 O O . VAL A 1 120 ? 6.798 -3.103 3.138 1.00 91.12 120 VAL A O 1
ATOM 989 N N . GLN A 1 121 ? 8.589 -1.793 2.856 1.00 91.06 121 GLN A N 1
ATOM 990 C CA . GLN A 1 121 ? 9.042 -1.914 4.246 1.00 91.06 121 GLN A CA 1
ATOM 991 C C . GLN A 1 121 ? 7.994 -1.408 5.249 1.00 91.06 121 GLN A C 1
ATOM 993 O O . GLN A 1 121 ? 7.802 -2.023 6.297 1.00 91.06 121 GLN A O 1
ATOM 998 N N . GLU A 1 122 ? 7.312 -0.301 4.952 1.00 87.50 122 GLU A N 1
ATOM 999 C CA . GLU A 1 122 ? 6.251 0.233 5.812 1.00 87.50 122 GLU A CA 1
ATOM 1000 C C . GLU A 1 122 ? 4.994 -0.649 5.796 1.00 87.50 122 GLU A C 1
ATOM 1002 O O . GLU A 1 122 ? 4.450 -0.934 6.860 1.00 87.50 122 GLU A O 1
ATOM 1007 N N . LEU A 1 123 ? 4.567 -1.155 4.634 1.00 88.00 123 LEU A N 1
ATOM 1008 C CA . LEU A 1 123 ? 3.442 -2.098 4.533 1.00 88.00 123 LEU A CA 1
ATOM 1009 C C . LEU A 1 123 ? 3.690 -3.355 5.380 1.00 88.00 123 LEU A C 1
ATOM 1011 O O . LEU A 1 123 ? 2.834 -3.731 6.183 1.00 88.00 123 LEU A O 1
ATOM 1015 N N . THR A 1 124 ? 4.899 -3.919 5.305 1.00 90.00 124 THR A N 1
ATOM 1016 C CA . THR A 1 124 ? 5.315 -5.064 6.128 1.00 90.00 124 THR A CA 1
ATOM 1017 C C . THR A 1 124 ? 5.256 -4.749 7.624 1.00 90.00 124 THR A C 1
ATOM 1019 O O . THR A 1 124 ? 4.778 -5.573 8.403 1.00 90.00 124 THR A O 1
ATOM 1022 N N . LYS A 1 125 ? 5.677 -3.549 8.056 1.00 88.25 125 LYS A N 1
ATOM 1023 C CA . LYS A 1 125 ? 5.571 -3.129 9.470 1.00 88.25 125 LYS A CA 1
ATOM 1024 C C . LYS A 1 125 ? 4.124 -3.073 9.957 1.00 88.25 125 LYS A C 1
ATOM 1026 O O . LYS A 1 125 ? 3.871 -3.357 11.126 1.00 88.25 125 LYS A O 1
ATOM 1031 N N . TYR A 1 126 ? 3.188 -2.707 9.084 1.00 84.56 126 TYR A N 1
ATOM 1032 C CA . TYR A 1 126 ? 1.762 -2.651 9.409 1.00 84.56 126 TYR A CA 1
ATOM 1033 C C . TYR A 1 126 ? 1.033 -3.993 9.250 1.00 84.56 126 TYR A C 1
ATOM 1035 O O . TYR A 1 126 ? -0.140 -4.078 9.626 1.00 84.56 126 TYR A O 1
ATOM 1043 N N . GLY A 1 127 ? 1.722 -5.032 8.761 1.00 87.31 127 GLY A N 1
ATOM 1044 C CA . GLY A 1 127 ? 1.146 -6.351 8.499 1.00 87.31 127 GLY A CA 1
ATOM 1045 C C . GLY A 1 127 ? 0.204 -6.368 7.296 1.00 87.31 127 GLY A C 1
ATOM 1046 O O . GLY A 1 127 ? -0.730 -7.161 7.282 1.00 87.31 127 GLY A O 1
ATOM 1047 N N . ILE A 1 128 ? 0.411 -5.465 6.335 1.00 87.69 128 ILE A N 1
ATOM 1048 C CA . ILE A 1 128 ? -0.378 -5.378 5.105 1.00 87.69 128 ILE A CA 1
ATOM 1049 C C . ILE A 1 128 ? 0.324 -6.195 4.023 1.00 87.69 128 ILE A C 1
ATOM 1051 O O . ILE A 1 128 ? 1.518 -6.010 3.779 1.00 87.69 128 ILE A O 1
ATOM 1055 N N . ASP A 1 129 ? -0.422 -7.081 3.371 1.00 89.25 129 ASP A N 1
ATOM 1056 C CA . ASP A 1 129 ? 0.104 -7.942 2.318 1.00 89.25 129 ASP A CA 1
ATOM 1057 C C . ASP A 1 129 ? 0.459 -7.155 1.046 1.00 89.25 129 ASP A C 1
ATOM 1059 O O . ASP A 1 129 ? -0.311 -6.330 0.547 1.00 89.25 129 ASP A O 1
ATOM 1063 N N . THR A 1 130 ? 1.642 -7.439 0.504 1.00 89.75 130 THR A N 1
ATOM 1064 C CA . THR A 1 130 ? 2.100 -6.934 -0.787 1.00 89.75 130 THR A CA 1
ATOM 1065 C C . THR A 1 130 ? 3.026 -7.961 -1.432 1.00 89.75 130 THR A C 1
ATOM 1067 O O . THR A 1 130 ? 4.130 -8.222 -0.960 1.00 89.75 130 THR A O 1
ATOM 1070 N N . HIS A 1 131 ? 2.562 -8.584 -2.512 1.00 89.12 131 HIS A N 1
ATOM 1071 C CA . HIS A 1 131 ? 3.325 -9.600 -3.249 1.00 89.12 131 HIS A CA 1
ATOM 1072 C C . HIS A 1 131 ? 3.385 -9.328 -4.758 1.00 89.12 131 HIS A C 1
ATOM 1074 O O . HIS A 1 131 ? 3.982 -10.101 -5.503 1.00 89.12 131 HIS A O 1
ATOM 1080 N N . ASN A 1 132 ? 2.805 -8.211 -5.215 1.00 89.75 132 ASN A N 1
ATOM 1081 C CA . ASN A 1 132 ? 2.803 -7.801 -6.617 1.00 89.75 132 ASN A CA 1
ATOM 1082 C C . ASN A 1 132 ? 3.397 -6.398 -6.771 1.00 89.75 132 ASN A C 1
ATOM 1084 O O . ASN A 1 132 ? 2.983 -5.452 -6.095 1.00 89.75 132 ASN A O 1
ATOM 1088 N N . ILE A 1 133 ? 4.320 -6.255 -7.722 1.00 91.69 133 ILE A N 1
ATOM 1089 C CA . ILE A 1 133 ? 4.876 -4.967 -8.144 1.00 91.69 133 ILE A CA 1
ATOM 1090 C C . ILE A 1 133 ? 4.716 -4.847 -9.658 1.00 91.69 133 ILE A C 1
ATOM 1092 O O . ILE A 1 133 ? 5.026 -5.775 -10.401 1.00 91.69 133 ILE A O 1
ATOM 1096 N N . ILE A 1 134 ? 4.239 -3.693 -10.119 1.00 93.25 134 ILE A N 1
ATOM 1097 C CA . ILE A 1 134 ? 4.114 -3.356 -11.536 1.00 93.25 134 ILE A CA 1
ATOM 1098 C C . ILE A 1 134 ? 5.161 -2.298 -11.873 1.00 93.25 134 ILE A C 1
ATOM 1100 O O . ILE A 1 134 ? 5.125 -1.189 -11.340 1.00 93.25 134 ILE A O 1
ATOM 1104 N N . VAL A 1 135 ? 6.056 -2.610 -12.807 1.00 93.44 135 VAL A N 1
ATOM 1105 C CA . VAL A 1 135 ? 6.994 -1.632 -13.367 1.00 93.44 135 VAL A CA 1
ATOM 1106 C C . VAL A 1 135 ? 6.388 -1.055 -14.644 1.00 93.44 135 VAL A C 1
ATOM 1108 O O . VAL A 1 135 ? 6.259 -1.739 -15.657 1.00 93.44 135 VAL A O 1
ATOM 1111 N N . ASN A 1 136 ? 5.968 0.205 -14.589 1.00 90.50 136 ASN A N 1
ATOM 1112 C CA . ASN A 1 136 ? 5.338 0.904 -15.702 1.00 90.50 136 ASN A CA 1
ATOM 1113 C C . ASN A 1 136 ? 6.360 1.717 -16.518 1.00 90.50 136 ASN A C 1
ATOM 1115 O O . ASN A 1 136 ? 7.482 1.973 -16.079 1.00 90.50 136 ASN A O 1
ATOM 1119 N N . LEU A 1 137 ? 5.941 2.178 -17.701 1.00 92.25 137 LEU A N 1
ATOM 1120 C CA . LEU A 1 137 ? 6.723 3.024 -18.611 1.00 92.25 137 LEU A CA 1
ATOM 1121 C C . LEU A 1 137 ? 8.047 2.390 -19.065 1.00 92.25 137 LEU A C 1
ATOM 1123 O O . LEU A 1 137 ? 9.017 3.104 -19.337 1.00 92.25 137 LEU A O 1
ATOM 1127 N N . LEU A 1 138 ? 8.083 1.060 -19.155 1.00 92.44 138 LEU A N 1
ATOM 1128 C CA . LEU A 1 138 ? 9.203 0.331 -19.735 1.00 92.44 138 LEU A CA 1
ATOM 1129 C C . LEU A 1 138 ? 9.214 0.494 -21.250 1.00 92.44 138 LEU A C 1
ATOM 1131 O O . LEU A 1 138 ? 8.197 0.315 -21.923 1.00 92.44 138 LEU A O 1
ATOM 1135 N N . LEU A 1 139 ? 10.380 0.846 -21.776 1.00 91.50 139 LEU A N 1
ATOM 1136 C CA . LEU A 1 139 ? 10.619 0.905 -23.202 1.00 91.50 139 LEU A CA 1
ATOM 1137 C C . LEU A 1 139 ? 11.256 -0.411 -23.642 1.00 91.50 139 LEU A C 1
ATOM 1139 O O . LEU A 1 139 ? 12.356 -0.723 -23.206 1.00 91.50 139 LEU A O 1
ATOM 1143 N N . PHE A 1 140 ? 10.590 -1.148 -24.527 1.00 88.44 140 PHE A N 1
ATOM 1144 C CA . PHE A 1 140 ? 11.137 -2.358 -25.141 1.00 88.44 140 PHE A CA 1
ATOM 1145 C C . PHE A 1 140 ? 11.590 -2.037 -26.562 1.00 88.44 140 PHE A C 1
ATOM 1147 O O . PHE A 1 140 ? 10.794 -1.548 -27.364 1.00 88.44 140 PHE A O 1
ATOM 1154 N N . LEU A 1 141 ? 12.859 -2.298 -26.869 1.00 85.88 141 LEU A N 1
ATOM 1155 C CA . LEU A 1 141 ? 13.404 -2.124 -28.215 1.00 85.88 141 LEU A CA 1
ATOM 1156 C C . LEU A 1 141 ? 13.151 -3.395 -29.030 1.00 85.88 141 LEU A C 1
ATOM 1158 O O . LEU A 1 141 ? 13.446 -4.495 -28.563 1.00 85.88 141 LEU A O 1
ATOM 1162 N N . LYS A 1 142 ? 12.612 -3.257 -30.244 1.00 83.06 142 LYS A N 1
ATOM 1163 C CA . LYS A 1 142 ? 12.493 -4.370 -31.194 1.00 83.06 142 LYS A CA 1
ATOM 1164 C C . LYS A 1 142 ? 13.725 -4.443 -32.090 1.00 83.06 142 LYS A C 1
ATOM 1166 O O . LYS A 1 142 ? 14.459 -3.467 -32.254 1.00 83.06 142 LYS A O 1
ATOM 1171 N N . GLU A 1 143 ? 13.936 -5.601 -32.711 1.00 75.38 143 GLU A N 1
ATOM 1172 C CA . GLU A 1 143 ? 14.944 -5.742 -33.762 1.00 75.38 143 GLU A CA 1
ATOM 1173 C C . GLU A 1 143 ? 14.667 -4.721 -34.882 1.00 75.38 143 GLU A C 1
ATOM 1175 O O . GLU A 1 143 ? 13.619 -4.758 -35.524 1.00 75.38 143 GLU A O 1
ATOM 1180 N N . GLY A 1 144 ? 15.588 -3.768 -35.066 1.00 73.94 144 GLY A N 1
ATOM 1181 C CA . GLY A 1 144 ? 15.456 -2.650 -36.012 1.00 73.94 144 GLY A CA 1
ATOM 1182 C C . GLY A 1 144 ? 15.289 -1.260 -35.379 1.00 73.94 144 GLY A C 1
ATOM 1183 O O . GLY A 1 144 ? 15.492 -0.265 -36.074 1.00 73.94 144 GLY A O 1
ATOM 1184 N N . ASP A 1 145 ? 15.017 -1.154 -34.071 1.00 71.06 145 ASP A N 1
ATOM 1185 C CA . ASP A 1 145 ? 14.862 0.125 -33.350 1.00 71.06 145 ASP A CA 1
ATOM 1186 C C . ASP A 1 145 ? 16.219 0.773 -32.990 1.00 71.06 145 ASP A C 1
ATOM 1188 O O . ASP A 1 145 ? 16.538 1.023 -31.828 1.00 71.06 145 ASP A O 1
ATOM 1192 N N . THR A 1 146 ? 17.073 1.046 -33.979 1.00 67.62 146 THR A N 1
ATOM 1193 C CA . THR A 1 146 ? 18.434 1.580 -33.742 1.00 67.62 146 THR A CA 1
ATOM 1194 C C . THR A 1 146 ? 18.572 3.091 -33.946 1.00 67.62 146 THR A C 1
ATOM 1196 O O . THR A 1 146 ? 19.612 3.661 -33.619 1.00 67.62 146 THR A O 1
ATOM 1199 N N . SER A 1 147 ? 17.544 3.783 -34.445 1.00 78.12 147 SER A N 1
ATOM 1200 C CA . SER A 1 147 ? 17.671 5.191 -34.859 1.00 78.12 147 SER A CA 1
ATOM 1201 C C . SER A 1 147 ? 17.499 6.217 -33.728 1.00 78.12 147 SER A C 1
ATOM 1203 O O . SER A 1 147 ? 17.965 7.353 -33.843 1.00 78.12 147 SER A O 1
ATOM 1205 N N . CYS A 1 148 ? 16.862 5.854 -32.609 1.00 87.44 148 CYS A N 1
ATOM 1206 C CA . CYS A 1 148 ? 16.521 6.807 -31.551 1.00 87.44 148 CYS A CA 1
ATOM 1207 C C . CYS A 1 148 ? 17.558 6.827 -30.412 1.00 87.44 148 CYS A C 1
ATOM 1209 O O . CYS A 1 148 ? 17.492 6.046 -29.462 1.00 87.44 148 CYS A O 1
ATOM 1211 N N . ARG A 1 149 ? 18.474 7.806 -30.439 1.00 90.00 149 ARG A N 1
ATOM 1212 C CA . ARG A 1 149 ? 19.503 7.997 -29.392 1.00 90.00 149 ARG A CA 1
ATOM 1213 C C . ARG A 1 149 ? 18.923 8.137 -27.975 1.00 90.00 149 ARG A C 1
ATOM 1215 O O . ARG A 1 149 ? 19.485 7.593 -27.030 1.00 90.00 149 ARG A O 1
ATOM 1222 N N . LEU A 1 150 ? 17.815 8.868 -27.818 1.00 91.00 150 LEU A N 1
ATOM 1223 C CA . LEU A 1 150 ? 17.166 9.079 -26.512 1.00 91.00 150 LEU A CA 1
ATOM 1224 C C . LEU A 1 150 ? 16.501 7.802 -25.984 1.00 91.00 150 LEU A C 1
ATOM 1226 O O . LEU A 1 150 ? 16.563 7.529 -24.790 1.00 91.00 150 LEU A O 1
ATOM 1230 N N . CYS A 1 151 ? 15.912 7.011 -26.878 1.00 90.62 151 CYS A N 1
ATOM 1231 C CA . CYS A 1 151 ? 15.286 5.731 -26.575 1.00 90.62 151 CYS A CA 1
ATOM 1232 C C . CYS A 1 151 ? 16.330 4.725 -26.085 1.00 90.62 151 CYS A C 1
ATOM 1234 O O . CYS A 1 151 ? 16.148 4.123 -25.034 1.00 90.62 151 CYS A O 1
ATOM 1236 N N . LEU A 1 152 ? 17.468 4.630 -26.781 1.00 90.00 152 LEU A N 1
ATOM 1237 C CA . LEU A 1 152 ? 18.600 3.793 -26.375 1.00 90.00 152 LEU A CA 1
ATOM 1238 C C . LEU A 1 152 ? 19.161 4.212 -25.009 1.00 90.00 152 LEU A C 1
ATOM 1240 O O . LEU A 1 152 ? 19.411 3.365 -24.154 1.00 90.00 152 LEU A O 1
ATOM 1244 N N . ALA A 1 153 ? 19.326 5.518 -24.774 1.00 91.06 153 ALA A N 1
ATOM 1245 C CA . ALA A 1 153 ? 19.790 6.030 -23.486 1.00 91.06 153 ALA A CA 1
ATOM 1246 C C . ALA A 1 153 ? 18.800 5.716 -22.352 1.00 91.06 153 ALA A C 1
ATOM 1248 O O . ALA A 1 153 ? 19.214 5.265 -21.286 1.00 91.06 153 ALA A O 1
ATOM 1249 N N . ARG A 1 154 ? 17.495 5.908 -22.591 1.00 91.44 154 ARG A N 1
ATOM 1250 C CA . ARG A 1 154 ? 16.435 5.592 -21.626 1.00 91.44 154 ARG A CA 1
ATOM 1251 C C . ARG A 1 154 ? 16.358 4.095 -21.341 1.00 91.44 154 ARG A C 1
ATOM 1253 O O . ARG A 1 154 ? 16.341 3.727 -20.174 1.00 91.44 154 ARG A O 1
ATOM 1260 N N . HIS A 1 155 ? 16.385 3.252 -22.371 1.00 91.94 155 HIS A N 1
ATOM 1261 C CA . HIS A 1 155 ? 16.421 1.797 -22.224 1.00 91.94 155 HIS A CA 1
ATOM 1262 C C . HIS A 1 155 ? 17.624 1.365 -21.385 1.00 91.94 155 HIS A C 1
ATOM 1264 O O . HIS A 1 155 ? 17.462 0.612 -20.439 1.00 91.94 155 HIS A O 1
ATOM 1270 N N . LYS A 1 156 ? 18.823 1.902 -21.652 1.00 91.31 156 LYS A N 1
ATOM 1271 C CA . LYS A 1 156 ? 20.030 1.592 -20.868 1.00 91.31 156 LYS A CA 1
ATOM 1272 C C . LYS A 1 156 ? 19.904 1.972 -19.387 1.00 91.31 156 LYS A C 1
ATOM 1274 O O . LYS A 1 156 ? 20.469 1.293 -18.536 1.00 91.31 156 LYS A O 1
ATOM 1279 N N . ILE A 1 157 ? 19.205 3.065 -19.072 1.00 92.44 157 ILE A N 1
ATOM 1280 C CA . ILE A 1 157 ? 18.911 3.433 -17.680 1.00 92.44 157 ILE A CA 1
ATOM 1281 C C . ILE A 1 157 ? 17.926 2.431 -17.074 1.00 92.44 157 ILE A C 1
ATOM 1283 O O . ILE A 1 157 ? 18.182 1.942 -15.982 1.00 92.44 157 ILE A O 1
ATOM 1287 N N . GLN A 1 158 ? 16.837 2.113 -17.775 1.00 94.19 158 GLN A N 1
ATOM 1288 C CA . GLN A 1 158 ? 15.796 1.206 -17.283 1.00 94.19 158 GLN A CA 1
ATOM 1289 C C . GLN A 1 158 ? 16.316 -0.224 -17.071 1.00 94.19 158 GLN A C 1
ATOM 1291 O O . GLN A 1 158 ? 16.016 -0.822 -16.047 1.00 94.19 158 GLN A O 1
ATOM 1296 N N . ASP A 1 159 ? 17.164 -0.722 -17.971 1.00 92.25 159 ASP A N 1
ATOM 1297 C CA . ASP A 1 159 ? 17.791 -2.054 -17.929 1.00 92.25 159 ASP A CA 1
ATOM 1298 C C . ASP A 1 159 ? 18.713 -2.251 -16.713 1.00 92.25 159 ASP A C 1
ATOM 1300 O O . ASP A 1 159 ? 18.932 -3.361 -16.252 1.00 92.25 159 ASP A O 1
ATOM 1304 N N . LYS A 1 160 ? 19.227 -1.158 -16.133 1.00 93.75 160 LYS A N 1
ATOM 1305 C CA . LYS A 1 160 ? 19.983 -1.201 -14.871 1.00 93.75 160 LYS A CA 1
ATOM 1306 C C . LYS A 1 160 ? 19.088 -1.459 -13.646 1.00 93.75 160 LYS A C 1
ATOM 1308 O O . LYS A 1 160 ? 19.604 -1.820 -12.589 1.00 93.75 160 LYS A O 1
ATOM 1313 N N . TYR A 1 161 ? 17.797 -1.158 -13.753 1.00 91.81 161 TYR A N 1
ATOM 1314 C CA . TYR A 1 161 ? 16.856 -1.051 -12.635 1.00 91.81 161 TYR A CA 1
ATOM 1315 C C . TYR A 1 161 ? 15.689 -2.052 -12.709 1.00 91.81 161 TYR A C 1
ATOM 1317 O O . TYR A 1 161 ? 14.890 -2.095 -11.774 1.00 91.81 161 TYR A O 1
ATOM 1325 N N . ILE A 1 162 ? 15.578 -2.822 -13.793 1.00 84.62 162 ILE A N 1
ATOM 1326 C CA . ILE A 1 162 ? 14.767 -4.049 -13.866 1.00 84.62 162 ILE A CA 1
ATOM 1327 C C . ILE A 1 162 ? 15.545 -5.191 -13.210 1.00 84.62 162 ILE A C 1
ATOM 1329 O O . ILE A 1 162 ? 14.894 -5.985 -12.498 1.00 84.62 162 ILE A O 1
#

Foldseek 3Di:
DKKKKKFFDPPPPDDPDTDIDIDIDDPQVVVLCVLCVLVVLLVVLVVVVVVCVVCVVVCVVVCVVVVVPPPVVVVVVVVSVVVNVVSVVVLVQQLDPVGIEIEAEFELADVRVVSSVVSVVSCVVSNGHYDHYHHPPAQDDDVPNPPDPVSVVVNVSSVVRD

pLDDT: mean 79.39, std 13.12, range [39.34, 94.69]